Protein AF-Q499E6-3-F1 (afdb_monomer)

Solvent-accessible surface area (backbone atoms only — not comparable to full-atom values): 5262 Å² total; per-residue (Å²): 131,78,83,53,53,67,57,51,54,50,52,56,48,49,67,59,47,50,59,52,53,51,53,48,50,52,50,55,50,51,50,48,63,64,42,48,63,45,53,51,52,47,51,51,43,51,52,53,48,51,50,57,67,72,51,62,55,82,81,35,80,90,45,53,92,44,83,60,46,61,61,53,50,49,53,52,45,49,56,52,44,51,57,44,49,53,56,49,60,77,71,108

pLDDT: mean 94.02, std 6.63, range [56.5, 98.25]

Secondary structure (DSSP, 8-state):
--TTHHHHHHHHHHHHHHHHHHHHHHHHHHHHHHHHHHHHHHHHHHHHHHHHHH--GGG-TTTTT-TTHHHHHHHHHHHHHHHHHHHHHTT-

Sequence (92 aa):
MAHDQPLLVVQEALRKCFPVVEEQQNLWQSTLQDCSPLLSSLSNLAEQLQAAQSLRFEDVPALRPFPDLQERLRRKQLEAGDVVLDKLAERL

Radius of gyration: 25.97 Å; Cα contacts (8 Å, |Δi|>4): 28; chains: 1; bounding box: 67×23×66 Å

Mean predicted aligned error: 6.27 Å

Nearest PDB structures (foldseek):
  2ysu-assembly1_B  TM=3.841E-01  e=1.492E+00  Escherichia coli

Structure (mmCIF, N/CA/C/O backbone):
data_AF-Q499E6-3-F1
#
_entry.id   AF-Q499E6-3-F1
#
loop_
_atom_site.group_PDB
_atom_site.id
_atom_site.type_symbol
_atom_site.label_atom_id
_atom_site.label_alt_id
_atom_site.label_comp_id
_atom_site.label_asym_id
_atom_site.label_entity_id
_atom_site.label_seq_id
_atom_site.pdbx_PDB_ins_code
_atom_site.Cartn_x
_atom_site.Cartn_y
_atom_site.Cartn_z
_atom_site.occupancy
_atom_site.B_iso_or_equiv
_atom_site.auth_seq_id
_atom_site.auth_comp_id
_atom_site.auth_asym_id
_atom_site.auth_atom_id
_atom_site.pdbx_PDB_model_num
ATOM 1 N N . MET A 1 1 ? -39.033 4.130 41.763 1.00 56.50 1 MET A N 1
ATOM 2 C CA . MET A 1 1 ? -38.353 2.969 41.146 1.00 56.50 1 MET A CA 1
ATOM 3 C C . MET A 1 1 ? -38.579 2.852 39.631 1.00 56.50 1 MET A C 1
ATOM 5 O O . MET A 1 1 ? -37.780 2.193 38.995 1.00 56.50 1 MET A O 1
ATOM 9 N N . ALA A 1 2 ? -39.600 3.483 39.020 1.00 65.44 2 ALA A N 1
ATOM 10 C CA . ALA A 1 2 ? -39.850 3.362 37.570 1.00 65.44 2 ALA A CA 1
ATOM 11 C C . ALA A 1 2 ? -39.056 4.342 36.669 1.00 65.44 2 ALA A C 1
ATOM 13 O O . ALA A 1 2 ? -38.986 4.132 35.462 1.00 65.44 2 ALA A O 1
ATOM 14 N N . HIS A 1 3 ? -38.466 5.408 37.228 1.00 66.88 3 HIS A N 1
ATOM 15 C CA . HIS A 1 3 ? -37.809 6.466 36.440 1.00 66.88 3 HIS A CA 1
ATOM 16 C C . HIS A 1 3 ? -36.397 6.118 35.941 1.00 66.88 3 HIS A C 1
ATOM 18 O O . HIS A 1 3 ? -35.920 6.771 35.019 1.00 66.88 3 HIS A O 1
ATOM 24 N N . ASP A 1 4 ? -35.763 5.069 36.475 1.00 79.69 4 ASP A N 1
ATOM 25 C CA . ASP A 1 4 ? -34.406 4.671 36.069 1.00 79.69 4 ASP A CA 1
ATOM 26 C C . ASP A 1 4 ? -34.395 3.679 34.897 1.00 79.69 4 ASP A C 1
ATOM 28 O O . ASP A 1 4 ? -33.352 3.462 34.284 1.00 79.69 4 ASP A O 1
ATOM 32 N N . GLN A 1 5 ? -35.547 3.100 34.532 1.00 88.81 5 GLN A N 1
ATOM 33 C CA . GLN A 1 5 ? -35.619 2.083 33.478 1.00 88.81 5 GLN A CA 1
ATOM 34 C C . GLN A 1 5 ? -35.073 2.570 32.121 1.00 88.81 5 GLN A C 1
ATOM 36 O O . GLN A 1 5 ? -34.310 1.826 31.506 1.00 88.81 5 GLN A O 1
ATOM 41 N N . PRO A 1 6 ? -35.383 3.796 31.640 1.00 91.31 6 PRO A N 1
ATOM 42 C CA . PRO A 1 6 ? -34.811 4.291 30.388 1.00 91.31 6 PRO A CA 1
ATOM 43 C C . PRO A 1 6 ? -33.288 4.448 30.462 1.00 91.31 6 PRO A C 1
ATOM 45 O O . PRO A 1 6 ? -32.590 4.101 29.514 1.00 91.31 6 PRO A O 1
ATOM 48 N N . LEU A 1 7 ? -32.765 4.927 31.597 1.00 93.44 7 LEU A N 1
ATOM 49 C CA . LEU A 1 7 ? -31.326 5.092 31.811 1.00 93.44 7 LEU A CA 1
ATOM 50 C C . LEU A 1 7 ? -30.604 3.742 31.855 1.00 93.44 7 LEU A C 1
ATOM 52 O O . LEU A 1 7 ? -29.547 3.607 31.245 1.00 93.44 7 LEU A O 1
ATOM 56 N N . LEU A 1 8 ? -31.190 2.734 32.507 1.00 94.00 8 LEU A N 1
ATOM 57 C CA . LEU A 1 8 ? -30.654 1.370 32.543 1.00 94.00 8 LEU A CA 1
ATOM 58 C C . LEU A 1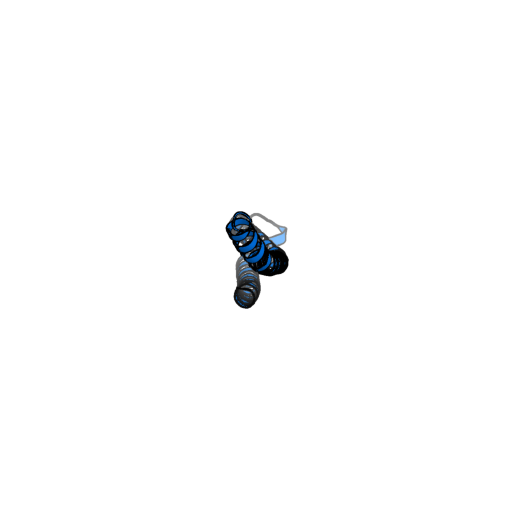 8 ? -30.605 0.745 31.145 1.00 94.00 8 LEU A C 1
ATOM 60 O O . LEU A 1 8 ? -29.580 0.189 30.762 1.00 94.00 8 LEU A O 1
ATOM 64 N N . VAL A 1 9 ? -31.665 0.901 30.345 1.00 94.31 9 VAL A N 1
ATOM 65 C CA . VAL A 1 9 ? -31.695 0.410 28.955 1.00 94.31 9 VAL A CA 1
ATOM 66 C C . VAL A 1 9 ? -30.608 1.079 28.111 1.00 94.31 9 VAL A C 1
ATOM 68 O O . VAL A 1 9 ? -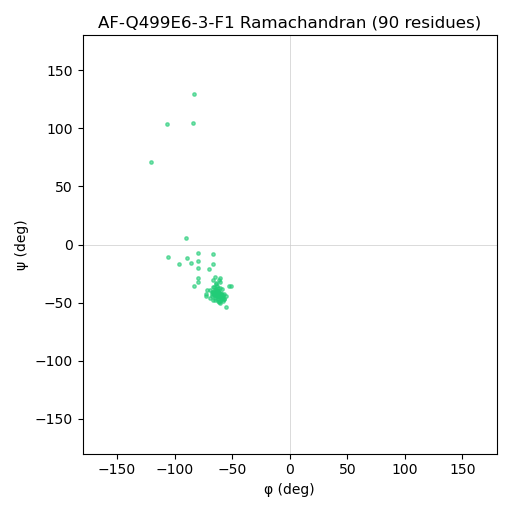29.905 0.401 27.361 1.00 94.31 9 VAL A O 1
ATOM 71 N N . VAL A 1 10 ? -30.422 2.394 28.255 1.00 94.38 10 VAL A N 1
ATOM 72 C CA . VAL A 1 10 ? -29.343 3.121 27.570 1.00 94.38 10 VAL A CA 1
ATOM 73 C C . VAL A 1 10 ? -27.973 2.637 28.045 1.00 94.38 10 VAL A C 1
ATOM 75 O O . VAL A 1 10 ? -27.095 2.393 27.221 1.00 94.38 10 VAL A O 1
ATOM 78 N N . GLN A 1 11 ? -27.780 2.446 29.350 1.00 94.12 11 GLN A N 1
ATOM 79 C CA . GLN A 1 11 ? -26.523 1.949 29.906 1.00 94.12 11 GLN A CA 1
ATOM 80 C C . GLN A 1 11 ? -26.184 0.551 29.372 1.00 94.12 11 GLN A C 1
ATOM 82 O O . GLN A 1 11 ? -25.043 0.295 28.988 1.00 94.12 11 GLN A O 1
ATOM 87 N N . GLU A 1 12 ? -27.158 -0.353 29.318 1.00 95.06 12 GLU A N 1
ATOM 88 C CA . GLU A 1 12 ? -26.988 -1.691 28.750 1.00 95.06 12 GLU A CA 1
ATOM 89 C C . GLU A 1 12 ? -26.689 -1.649 27.250 1.00 95.06 12 GLU A C 1
ATOM 91 O O . GLU A 1 12 ? -25.838 -2.405 26.779 1.00 95.06 12 GLU A O 1
ATOM 96 N N . ALA A 1 13 ? -27.343 -0.755 26.504 1.00 95.38 13 ALA A N 1
ATOM 97 C CA . ALA A 1 13 ? -27.063 -0.549 25.089 1.00 95.38 13 ALA A CA 1
ATOM 98 C C . ALA A 1 13 ? -25.624 -0.055 24.877 1.00 95.38 13 ALA A C 1
ATOM 100 O O . ALA A 1 13 ? -24.881 -0.658 24.107 1.00 95.38 13 ALA A O 1
ATOM 101 N N . LEU A 1 14 ? -25.184 0.963 25.623 1.00 95.31 14 LEU A N 1
ATOM 102 C CA . LEU A 1 14 ? -23.813 1.479 25.552 1.00 95.31 14 LEU A CA 1
ATOM 103 C C . LEU A 1 14 ? -22.775 0.409 25.906 1.00 95.31 14 LEU A C 1
ATOM 105 O O . LEU A 1 14 ? -21.781 0.260 25.196 1.00 95.31 14 LEU A O 1
ATOM 109 N N . ARG A 1 15 ? -23.029 -0.392 26.949 1.00 95.56 15 ARG A N 1
ATOM 110 C CA . ARG A 1 15 ? -22.160 -1.516 27.336 1.00 95.56 15 ARG A CA 1
ATOM 111 C C . ARG A 1 15 ? -22.020 -2.571 26.241 1.00 95.56 15 ARG A C 1
ATOM 113 O O . ARG A 1 15 ? -20.995 -3.239 26.201 1.00 95.56 15 ARG A O 1
ATOM 120 N N . LYS A 1 16 ? -23.027 -2.735 25.381 1.00 95.25 16 LYS A N 1
ATOM 121 C CA . LYS A 1 16 ? -22.970 -3.637 24.220 1.00 95.25 16 LYS A CA 1
ATOM 122 C C . LYS A 1 16 ? -22.284 -2.988 23.020 1.00 95.25 16 LYS A C 1
ATOM 124 O O . LYS A 1 16 ? -21.584 -3.675 22.288 1.00 95.25 16 LYS A O 1
ATOM 129 N N . CYS A 1 17 ? -22.468 -1.685 22.820 1.00 96.50 17 CYS A N 1
ATOM 130 C CA . CYS A 1 17 ? -21.897 -0.964 21.686 1.00 96.50 17 CYS A CA 1
ATOM 131 C C . CYS A 1 17 ? -20.386 -0.758 21.812 1.00 96.50 17 CYS A C 1
ATOM 133 O O . CYS A 1 17 ? -19.675 -0.950 20.831 1.00 96.50 17 CYS A O 1
ATOM 135 N N . PHE A 1 18 ? -19.880 -0.370 22.985 1.00 96.12 18 PHE A N 1
ATOM 136 C CA . PHE A 1 18 ? -18.464 -0.012 23.119 1.00 96.12 18 PHE A CA 1
ATOM 137 C C . PHE A 1 18 ? -17.480 -1.144 22.806 1.00 96.12 18 PHE A C 1
ATOM 139 O O . PHE A 1 18 ? -16.536 -0.862 22.075 1.00 96.12 18 PHE A O 1
ATOM 146 N N . PRO A 1 19 ? -17.702 -2.404 23.230 1.00 96.56 19 PRO A N 1
ATOM 147 C CA . PRO A 1 19 ? -16.826 -3.506 22.834 1.00 96.56 19 PRO A CA 1
ATOM 148 C C . PRO A 1 19 ? -16.758 -3.700 21.315 1.00 96.56 19 PRO A C 1
ATOM 150 O O . PRO A 1 19 ? -15.688 -3.944 20.774 1.00 96.56 19 PRO A O 1
ATOM 153 N N . VAL A 1 20 ? -17.884 -3.524 20.612 1.00 97.12 20 VAL A N 1
ATOM 154 C CA . VAL A 1 20 ? -17.922 -3.614 19.145 1.00 97.12 20 VAL A CA 1
ATOM 155 C C . VAL A 1 20 ? -17.145 -2.458 18.517 1.00 97.12 20 VAL A C 1
ATOM 157 O O . VAL A 1 20 ? -16.386 -2.667 17.580 1.00 97.12 20 VAL A O 1
ATOM 160 N N . VAL A 1 21 ? -17.300 -1.234 19.030 1.00 97.88 21 VAL A N 1
ATOM 161 C CA . VAL A 1 21 ? -16.539 -0.071 18.542 1.00 97.88 21 VAL A CA 1
ATOM 162 C C . VAL A 1 21 ? -15.039 -0.258 18.771 1.00 97.88 21 VAL A C 1
ATOM 164 O O . VAL A 1 21 ? -14.255 0.056 17.883 1.00 97.88 21 VAL A O 1
ATOM 167 N N . GLU A 1 22 ? -14.645 -0.792 19.925 1.00 97.94 22 GLU A N 1
ATOM 168 C CA . GLU A 1 22 ? -13.251 -1.091 20.260 1.00 97.94 22 GLU A CA 1
ATOM 169 C C . GLU A 1 22 ? -12.669 -2.176 19.342 1.00 97.94 22 GLU A C 1
ATOM 171 O O . GLU A 1 22 ? -11.589 -1.997 18.782 1.00 97.94 22 GLU A O 1
ATOM 176 N N . GLU A 1 23 ? -13.402 -3.266 19.110 1.00 98.00 23 GLU A N 1
ATOM 177 C CA . GLU A 1 23 ? -13.009 -4.319 18.168 1.00 98.00 23 GLU A CA 1
ATOM 178 C C . GLU A 1 23 ? -12.833 -3.765 16.749 1.00 98.00 23 GLU A C 1
ATOM 180 O O . GLU A 1 23 ? -11.809 -4.009 16.108 1.00 98.00 23 GLU A O 1
ATOM 185 N N . GLN A 1 24 ? -13.792 -2.963 16.277 1.00 97.62 24 GLN A N 1
ATOM 186 C CA . GLN A 1 24 ? -13.693 -2.312 14.974 1.00 97.62 24 GLN A CA 1
ATOM 187 C C . GLN A 1 24 ? -12.483 -1.379 14.926 1.00 97.62 24 GLN A C 1
ATOM 189 O O . GLN A 1 24 ? -11.694 -1.462 13.991 1.00 97.62 24 GLN A O 1
ATOM 194 N N . GLN A 1 25 ? -12.282 -0.529 15.933 1.00 98.19 25 GLN A N 1
ATOM 195 C CA . GLN A 1 25 ? -11.132 0.371 15.989 1.00 98.19 25 GLN A CA 1
ATOM 196 C C . GLN A 1 25 ? -9.807 -0.393 15.881 1.00 98.19 25 GLN A C 1
ATOM 198 O O . GLN A 1 25 ? -8.933 0.023 15.120 1.00 98.19 25 GLN A O 1
ATOM 203 N N . ASN A 1 26 ? -9.673 -1.511 16.595 1.00 98.25 26 ASN A N 1
ATOM 204 C CA . ASN A 1 26 ? -8.479 -2.351 16.545 1.00 98.25 26 ASN A CA 1
ATOM 205 C C . ASN A 1 26 ? -8.272 -2.965 15.155 1.00 98.25 26 ASN A C 1
ATOM 207 O O . ASN A 1 26 ? -7.155 -2.937 14.638 1.00 98.25 26 ASN A O 1
ATOM 211 N N . LEU A 1 27 ? -9.342 -3.454 14.520 1.00 96.75 27 LEU A N 1
ATOM 212 C CA . LEU A 1 27 ? -9.287 -3.973 13.153 1.00 96.75 27 LEU A CA 1
ATOM 213 C C . LEU A 1 27 ? -8.840 -2.889 12.164 1.00 96.75 27 LEU A C 1
ATOM 215 O O . LEU A 1 27 ? -7.871 -3.089 11.438 1.00 96.75 27 LEU A O 1
ATOM 219 N N . TRP A 1 28 ? -9.472 -1.712 12.191 1.00 96.62 28 TRP A N 1
ATOM 220 C CA . TRP A 1 28 ? -9.109 -0.578 11.335 1.00 96.62 28 TRP A CA 1
ATOM 221 C C . TRP A 1 28 ? -7.656 -0.141 11.542 1.00 96.62 28 TRP A C 1
ATOM 223 O O . TRP A 1 28 ? -6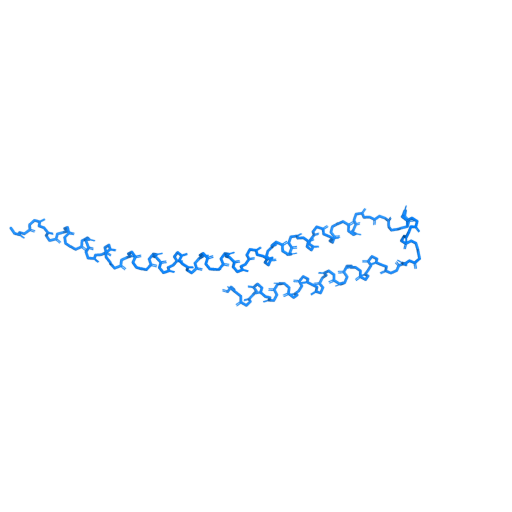.946 0.116 10.570 1.00 96.62 28 TRP A O 1
ATOM 233 N N . GLN A 1 29 ? -7.192 -0.066 12.792 1.00 97.94 29 GLN A N 1
ATOM 234 C CA . GLN A 1 29 ? -5.803 0.278 13.095 1.00 97.94 29 GLN A CA 1
ATOM 235 C C . GLN A 1 29 ? -4.829 -0.768 12.555 1.00 97.94 29 GLN A C 1
ATOM 237 O O . GLN A 1 29 ? -3.836 -0.387 11.937 1.00 97.94 29 GLN A O 1
ATOM 242 N N . SER 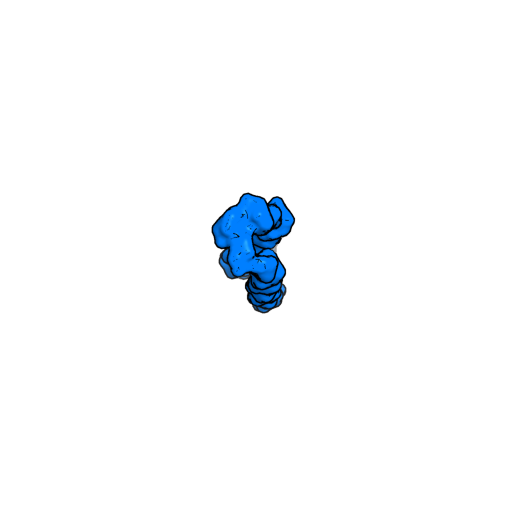A 1 30 ? -5.122 -2.057 12.736 1.00 96.50 30 SER A N 1
ATOM 243 C CA . SER A 1 30 ? -4.294 -3.142 12.202 1.00 96.50 30 SER A CA 1
ATOM 244 C C . SER A 1 30 ? -4.234 -3.087 10.677 1.00 96.50 30 SER A C 1
ATOM 246 O O . SER A 1 30 ? -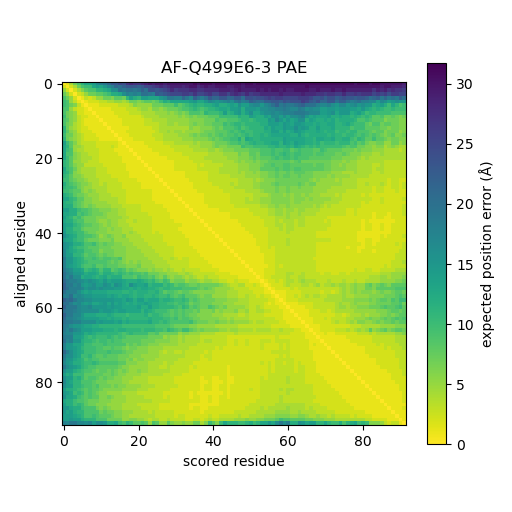3.145 -3.058 10.111 1.00 96.50 30 SER A O 1
ATOM 248 N N . THR A 1 31 ? -5.381 -2.976 10.001 1.00 96.06 31 THR A N 1
ATOM 249 C CA . THR A 1 31 ? -5.442 -2.886 8.536 1.00 96.06 31 THR A CA 1
ATOM 250 C C . THR A 1 31 ? -4.674 -1.670 8.016 1.00 96.06 31 THR A C 1
ATOM 252 O O . THR A 1 31 ? -3.929 -1.778 7.046 1.00 96.06 31 THR A O 1
ATOM 255 N N . LEU A 1 32 ? -4.788 -0.509 8.671 1.00 96.50 32 LEU A N 1
ATOM 256 C CA . LEU A 1 32 ? -4.019 0.680 8.292 1.00 96.50 32 LEU A CA 1
ATOM 257 C C . LEU A 1 32 ? -2.510 0.484 8.483 1.00 96.50 32 LEU A C 1
ATOM 259 O O . LEU A 1 32 ? -1.734 0.898 7.620 1.00 96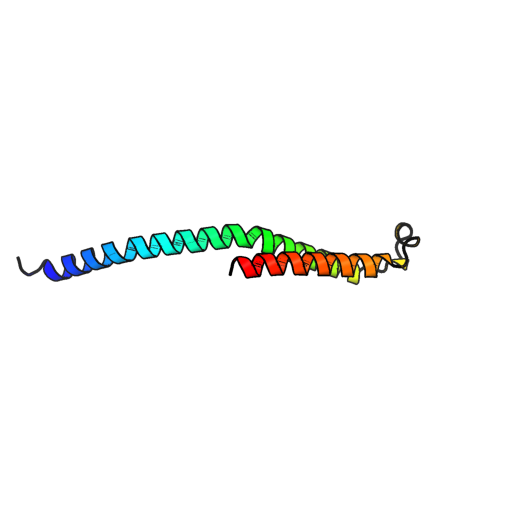.50 32 LEU A O 1
ATOM 263 N N . GLN A 1 33 ? -2.086 -0.136 9.585 1.00 97.00 33 GLN A N 1
ATOM 264 C CA . GLN A 1 33 ? -0.674 -0.435 9.844 1.00 97.00 33 GLN A CA 1
ATOM 265 C C . GLN A 1 33 ? -0.100 -1.411 8.815 1.00 97.00 33 GLN A C 1
ATOM 267 O O . GLN A 1 33 ? 1.030 -1.226 8.369 1.00 97.00 33 GLN A O 1
ATOM 272 N N . ASP A 1 34 ? -0.886 -2.399 8.401 1.00 95.94 34 ASP A N 1
ATOM 273 C CA . ASP A 1 34 ? -0.492 -3.394 7.409 1.00 95.94 34 ASP A CA 1
ATOM 274 C C . ASP A 1 34 ? -0.431 -2.819 5.986 1.00 95.94 34 ASP A C 1
ATOM 276 O O . ASP A 1 34 ? 0.516 -3.079 5.240 1.00 95.94 34 ASP A O 1
ATOM 280 N N . CYS A 1 35 ? -1.416 -2.003 5.602 1.00 97.31 35 CYS A N 1
ATOM 281 C CA . CYS A 1 35 ? -1.506 -1.433 4.258 1.00 97.31 35 CYS A CA 1
ATOM 282 C C . CYS A 1 35 ? -0.582 -0.225 4.052 1.00 97.31 35 CYS A C 1
ATOM 284 O O . CYS A 1 35 ? -0.135 0.011 2.931 1.00 97.31 35 CYS A O 1
ATOM 286 N N . SER A 1 36 ? -0.263 0.548 5.096 1.00 97.50 36 SER A N 1
ATOM 287 C CA . SER A 1 36 ? 0.525 1.786 4.968 1.00 97.50 36 SER A CA 1
ATOM 288 C C . SER A 1 36 ? 1.925 1.580 4.347 1.00 97.50 36 SER A C 1
ATOM 290 O O . SER A 1 36 ? 2.268 2.303 3.402 1.00 97.50 36 SER A O 1
ATOM 292 N N . PRO A 1 37 ? 2.726 0.568 4.748 1.00 97.75 37 PRO A N 1
ATOM 293 C CA . PRO A 1 37 ? 4.000 0.260 4.091 1.00 97.75 37 PRO A CA 1
ATOM 294 C C . PRO A 1 37 ? 3.846 -0.174 2.628 1.00 97.75 37 PRO A C 1
ATOM 296 O O . PRO A 1 37 ? 4.688 0.162 1.790 1.00 97.75 37 PRO A O 1
ATOM 299 N N . LEU A 1 38 ? 2.774 -0.903 2.302 1.00 97.81 38 LEU A N 1
ATOM 300 C CA . LEU A 1 38 ? 2.487 -1.344 0.935 1.00 97.81 38 LEU A CA 1
ATOM 301 C C . LEU A 1 38 ? 2.106 -0.159 0.040 1.00 97.81 38 LEU A C 1
ATOM 303 O O . LEU A 1 38 ? 2.672 0.003 -1.038 1.00 97.81 38 LEU A O 1
ATOM 307 N N . LEU A 1 39 ? 1.231 0.728 0.519 1.00 97.88 39 LEU A N 1
ATOM 308 C CA . LEU A 1 39 ? 0.859 1.963 -0.177 1.00 97.88 39 LEU A CA 1
ATOM 309 C C . LEU A 1 39 ? 2.062 2.895 -0.364 1.00 97.88 39 LEU A C 1
ATOM 311 O O . LEU A 1 39 ? 2.244 3.454 -1.442 1.00 97.88 39 LEU A O 1
ATOM 315 N N . SER A 1 40 ? 2.927 3.009 0.646 1.00 98.25 40 SER A N 1
ATOM 316 C CA . SER A 1 40 ? 4.181 3.770 0.548 1.00 98.25 40 SER A CA 1
ATOM 317 C C . SER A 1 40 ? 5.118 3.182 -0.512 1.00 98.25 40 SER A C 1
ATOM 319 O O . SER A 1 40 ? 5.697 3.913 -1.314 1.00 98.25 40 SER A O 1
ATOM 321 N N . SER A 1 41 ? 5.227 1.851 -0.562 1.00 97.88 41 SER A N 1
ATOM 322 C CA . SER A 1 41 ? 6.013 1.149 -1.583 1.00 97.88 41 SER A CA 1
ATOM 323 C C . SER A 1 41 ? 5.455 1.394 -2.987 1.00 97.88 41 SER A C 1
ATOM 325 O O . SER A 1 41 ? 6.224 1.660 -3.910 1.00 97.88 41 SER A O 1
ATOM 327 N N . LEU A 1 42 ? 4.127 1.366 -3.140 1.00 97.88 42 LEU A N 1
ATOM 328 C CA . LEU A 1 42 ? 3.448 1.636 -4.406 1.00 97.88 42 LEU A CA 1
ATOM 329 C C . LEU A 1 42 ? 3.638 3.090 -4.865 1.00 97.88 42 LEU A C 1
ATOM 331 O O . LEU A 1 42 ? 3.950 3.316 -6.032 1.00 97.88 42 LEU A O 1
ATOM 335 N N . SER A 1 43 ? 3.525 4.063 -3.953 1.00 98.12 43 SER A N 1
ATOM 336 C CA . SER A 1 43 ? 3.809 5.479 -4.237 1.00 98.12 43 SER A CA 1
ATOM 337 C C . SER A 1 43 ? 5.237 5.661 -4.742 1.00 98.12 43 SER A C 1
ATOM 339 O O . SER A 1 43 ? 5.458 6.255 -5.794 1.00 98.12 43 SER A O 1
ATOM 341 N N . ASN A 1 44 ? 6.211 5.068 -4.047 1.00 98.00 44 ASN A N 1
ATOM 342 C CA . ASN A 1 44 ? 7.608 5.132 -4.457 1.00 98.00 44 ASN A CA 1
ATOM 343 C C . ASN A 1 44 ? 7.835 4.478 -5.836 1.00 98.00 44 ASN A C 1
ATOM 345 O O . ASN A 1 44 ? 8.573 5.018 -6.654 1.00 98.00 44 ASN A O 1
ATOM 349 N N . LEU A 1 45 ? 7.198 3.341 -6.138 1.00 98.06 45 LEU A N 1
ATOM 350 C CA . LEU A 1 45 ? 7.292 2.721 -7.467 1.00 98.06 45 LEU A CA 1
ATOM 351 C C . LEU A 1 45 ? 6.696 3.613 -8.565 1.00 98.06 45 LEU A C 1
ATOM 353 O O . LEU A 1 45 ? 7.289 3.732 -9.638 1.00 98.06 45 LEU A O 1
ATOM 357 N N . ALA A 1 46 ? 5.569 4.273 -8.292 1.00 96.62 46 ALA A N 1
ATOM 358 C CA . ALA A 1 46 ? 4.956 5.220 -9.218 1.00 96.62 46 ALA A CA 1
ATOM 359 C C . ALA A 1 46 ? 5.875 6.422 -9.493 1.00 96.62 46 ALA A C 1
ATOM 361 O O . ALA A 1 46 ? 6.082 6.781 -10.654 1.00 96.62 46 ALA A O 1
ATOM 362 N N . GLU A 1 47 ? 6.494 6.989 -8.455 1.00 97.31 47 GLU A N 1
ATOM 363 C CA . GLU A 1 47 ? 7.483 8.067 -8.587 1.00 97.31 47 GLU A CA 1
ATOM 364 C C . GLU A 1 47 ? 8.700 7.626 -9.410 1.00 97.31 47 GLU A C 1
ATOM 366 O O . GLU A 1 47 ? 9.140 8.337 -10.316 1.00 97.31 47 GLU A O 1
ATOM 371 N N . GLN A 1 48 ? 9.227 6.425 -9.155 1.00 95.38 48 GLN A N 1
ATOM 372 C CA . GLN A 1 48 ? 10.365 5.894 -9.904 1.00 95.38 48 GLN A CA 1
ATOM 373 C C . GLN A 1 48 ? 10.026 5.636 -11.379 1.00 95.38 48 GLN A C 1
ATOM 375 O O . GLN A 1 48 ? 10.875 5.858 -12.247 1.00 95.38 48 GLN A O 1
ATOM 380 N N . LEU A 1 49 ? 8.806 5.183 -11.678 1.00 95.50 49 LEU A N 1
ATOM 381 C CA . LEU A 1 49 ? 8.331 5.004 -13.048 1.00 95.50 49 LEU A CA 1
ATO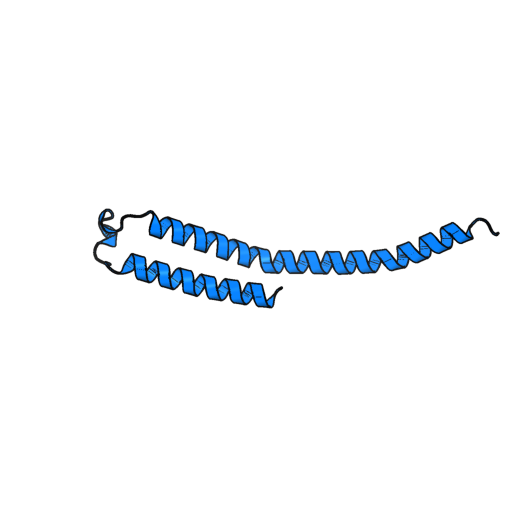M 382 C C . LEU A 1 49 ? 8.181 6.354 -13.757 1.00 95.50 49 LEU A C 1
ATOM 384 O O . LEU A 1 49 ? 8.636 6.509 -14.890 1.00 95.50 49 LEU A O 1
ATOM 388 N N . GLN A 1 50 ? 7.607 7.351 -13.081 1.00 95.50 50 GLN A N 1
ATOM 389 C CA . GLN A 1 50 ? 7.478 8.706 -13.612 1.00 95.50 50 GLN A CA 1
ATOM 390 C C . GLN A 1 50 ? 8.851 9.339 -13.889 1.00 95.50 50 GLN A C 1
ATOM 392 O O . GLN A 1 50 ? 9.057 9.947 -14.944 1.00 95.50 50 GLN A O 1
ATOM 397 N N . ALA A 1 51 ? 9.814 9.157 -12.982 1.00 92.38 51 ALA A N 1
ATOM 398 C CA . ALA A 1 51 ? 11.185 9.628 -13.156 1.00 92.38 51 ALA A CA 1
ATOM 399 C C . ALA A 1 51 ? 11.866 8.955 -14.359 1.00 92.38 51 ALA A C 1
ATOM 401 O O . ALA A 1 51 ? 12.474 9.636 -15.186 1.00 92.38 51 ALA A O 1
ATOM 402 N N . ALA A 1 52 ? 11.707 7.637 -14.510 1.00 91.19 52 ALA A N 1
ATOM 403 C CA . ALA A 1 52 ? 12.234 6.888 -15.649 1.00 91.19 52 ALA A CA 1
ATOM 404 C C . ALA A 1 52 ? 11.584 7.285 -16.988 1.00 91.19 52 ALA A C 1
ATOM 406 O O . ALA A 1 52 ? 12.215 7.178 -18.035 1.00 91.19 52 ALA A O 1
ATOM 407 N N . GLN A 1 53 ? 10.337 7.751 -16.984 1.00 90.56 53 GLN A N 1
ATOM 408 C CA . GLN A 1 53 ? 9.663 8.246 -18.191 1.00 90.56 53 GLN A CA 1
ATOM 409 C C . GLN A 1 53 ? 10.071 9.676 -18.555 1.00 90.56 53 GLN A C 1
ATOM 411 O O . GLN A 1 53 ? 10.107 10.025 -19.731 1.00 90.56 53 GLN A O 1
ATOM 416 N N . SER A 1 54 ? 10.379 10.499 -17.554 1.00 92.06 54 SER A N 1
ATOM 417 C CA . SER A 1 54 ? 10.752 11.905 -17.751 1.00 92.06 54 SER A CA 1
ATOM 418 C C . SER A 1 54 ? 12.211 12.078 -18.187 1.00 92.06 54 SER A C 1
ATOM 420 O O . SER A 1 54 ? 12.579 13.122 -18.725 1.00 92.06 54 SER A O 1
ATOM 422 N N . LEU A 1 55 ? 13.051 11.067 -17.948 1.00 91.31 55 LEU A N 1
ATOM 423 C CA . LEU A 1 55 ? 14.466 11.086 -18.293 1.00 91.31 55 LEU A CA 1
ATOM 424 C C . LEU A 1 55 ? 14.702 10.700 -19.759 1.00 91.31 55 LEU A C 1
ATOM 426 O O . LEU A 1 55 ? 14.279 9.638 -20.210 1.00 91.31 55 LEU A O 1
ATOM 430 N N . ARG A 1 56 ? 15.478 11.521 -20.469 1.00 91.06 56 ARG A N 1
ATOM 431 C CA . ARG A 1 56 ? 16.103 11.150 -21.745 1.00 91.06 56 ARG A CA 1
ATOM 432 C C . ARG A 1 56 ? 17.407 10.418 -21.463 1.00 91.06 56 ARG A C 1
ATOM 434 O O . ARG A 1 56 ? 18.389 11.028 -21.045 1.00 91.06 56 ARG A O 1
ATOM 441 N N . PHE A 1 57 ? 17.410 9.100 -21.623 1.00 90.25 57 PHE A N 1
ATOM 442 C CA . PHE A 1 57 ? 18.564 8.267 -21.267 1.00 90.25 57 PHE A CA 1
ATOM 443 C C . PHE A 1 57 ? 19.770 8.549 -22.172 1.00 90.25 57 PHE A C 1
ATOM 445 O O . PHE A 1 57 ? 20.912 8.469 -21.717 1.00 90.25 57 PHE A O 1
ATOM 452 N N . GLU A 1 58 ? 19.527 8.934 -23.424 1.00 89.44 58 GLU A N 1
ATOM 453 C CA . GLU A 1 58 ? 20.542 9.352 -24.390 1.00 89.44 58 GLU A CA 1
ATOM 454 C C . GLU A 1 58 ? 21.325 10.597 -23.945 1.00 89.44 58 GLU A C 1
ATOM 456 O O . GLU A 1 58 ? 22.524 10.697 -24.225 1.00 89.44 58 GLU A O 1
ATOM 461 N N . ASP A 1 59 ? 20.681 11.485 -23.182 1.00 92.56 59 ASP A N 1
ATOM 462 C CA . ASP A 1 59 ? 21.270 12.727 -22.675 1.00 92.56 59 ASP A CA 1
ATOM 463 C C . ASP A 1 59 ? 22.154 12.490 -21.437 1.00 92.56 59 ASP A C 1
ATOM 465 O O . ASP A 1 59 ? 22.860 13.397 -20.992 1.00 92.56 59 ASP A O 1
ATOM 469 N N . VAL A 1 60 ? 22.175 11.268 -20.884 1.00 93.38 60 VAL A N 1
ATOM 470 C CA . VAL A 1 60 ? 22.995 10.900 -19.722 1.00 93.38 60 VAL A CA 1
ATOM 471 C C . VAL A 1 60 ? 24.173 10.020 -20.161 1.00 93.38 60 VAL A C 1
ATOM 473 O O . VAL A 1 60 ? 24.007 8.816 -20.372 1.00 93.38 60 VAL A O 1
ATOM 476 N N . PRO A 1 61 ? 25.413 10.554 -20.239 1.00 94.62 61 PRO A N 1
ATOM 477 C CA . PRO A 1 61 ? 26.578 9.808 -20.717 1.00 94.62 61 PRO A CA 1
ATOM 478 C C . PRO A 1 61 ? 26.830 8.464 -20.033 1.00 94.62 61 PRO A C 1
ATOM 480 O O . PRO A 1 61 ? 27.242 7.518 -20.699 1.00 94.62 61 PRO A O 1
ATOM 483 N N . ALA A 1 62 ? 26.557 8.372 -18.732 1.00 95.25 62 ALA A N 1
ATOM 484 C CA . ALA A 1 62 ? 26.738 7.150 -17.955 1.00 95.25 62 ALA A CA 1
ATOM 485 C C . ALA A 1 62 ? 25.722 6.043 -18.299 1.00 95.25 62 ALA A C 1
ATOM 487 O O . ALA A 1 62 ? 25.993 4.874 -18.033 1.00 95.25 62 ALA A O 1
ATOM 488 N N . LEU A 1 63 ? 24.572 6.389 -18.890 1.00 93.31 63 LEU A N 1
ATOM 489 C CA . LEU A 1 63 ?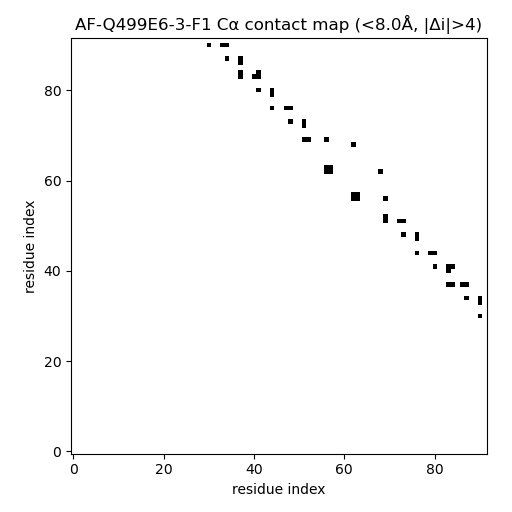 23.508 5.439 -19.231 1.00 93.31 63 LEU A CA 1
ATOM 490 C C . LEU A 1 63 ? 23.581 4.953 -20.685 1.00 93.31 63 LEU A C 1
ATOM 492 O O . LEU A 1 63 ? 23.022 3.904 -20.992 1.00 93.31 63 LEU A O 1
ATOM 496 N N . ARG A 1 64 ? 24.327 5.643 -21.562 1.00 92.81 64 ARG A N 1
ATOM 497 C CA . ARG A 1 64 ? 24.498 5.276 -22.983 1.00 92.81 64 ARG A CA 1
ATOM 498 C C . ARG A 1 64 ? 24.925 3.820 -23.244 1.00 92.81 64 ARG A C 1
ATOM 500 O O . ARG A 1 64 ? 24.445 3.259 -24.225 1.00 92.81 64 ARG A O 1
ATOM 507 N N . PRO A 1 65 ? 25.775 3.170 -22.420 1.00 95.25 65 PRO A N 1
ATOM 508 C CA . PRO A 1 65 ? 26.101 1.752 -22.607 1.00 95.25 65 PRO A CA 1
ATOM 509 C C . PRO A 1 65 ? 24.927 0.783 -22.382 1.00 95.25 65 PRO A C 1
ATOM 511 O O . PRO A 1 65 ? 25.070 -0.409 -22.643 1.00 95.25 65 PRO A O 1
ATOM 514 N N . PHE A 1 66 ? 23.784 1.263 -21.881 1.00 94.12 66 PHE A N 1
ATOM 515 C CA . PHE A 1 66 ? 22.630 0.452 -21.503 1.00 94.12 66 PHE A CA 1
ATOM 516 C C . PHE A 1 66 ? 21.376 0.870 -22.299 1.00 94.12 66 PHE A C 1
ATOM 518 O O . PHE A 1 66 ? 20.455 1.451 -21.722 1.00 94.12 66 PHE A O 1
ATOM 525 N N . PRO A 1 67 ? 21.305 0.575 -23.611 1.00 90.19 67 PRO A N 1
ATOM 526 C CA . PRO A 1 67 ? 20.211 1.038 -24.474 1.00 90.19 67 PRO A CA 1
ATOM 527 C C . PRO A 1 67 ? 18.828 0.541 -24.023 1.00 90.19 67 PRO A C 1
ATOM 529 O O . PRO A 1 67 ? 17.848 1.268 -24.135 1.00 90.19 67 PRO A O 1
ATOM 532 N N . ASP A 1 68 ? 18.755 -0.653 -23.428 1.00 93.19 68 ASP A N 1
ATOM 533 C CA . ASP A 1 68 ? 17.493 -1.240 -22.955 1.00 93.19 68 ASP A CA 1
ATOM 534 C C . ASP A 1 68 ? 17.157 -0.873 -21.501 1.00 93.19 68 ASP A C 1
ATOM 536 O O . ASP A 1 68 ? 16.232 -1.440 -20.913 1.00 93.19 68 ASP A O 1
ATOM 540 N N . LEU A 1 69 ? 17.935 0.004 -20.854 1.00 93.06 69 LEU A N 1
ATOM 541 C CA . LEU A 1 69 ? 17.796 0.254 -19.417 1.00 93.06 69 LEU A CA 1
ATOM 542 C C . LEU A 1 69 ? 16.412 0.781 -19.053 1.00 93.06 69 LEU A C 1
ATOM 544 O O . LEU A 1 69 ? 15.846 0.321 -18.065 1.00 93.06 69 LEU A O 1
ATOM 548 N N . GLN A 1 70 ? 15.868 1.706 -19.845 1.00 92.25 70 GLN A N 1
ATOM 549 C CA . GLN A 1 70 ? 14.553 2.289 -19.586 1.00 92.25 70 GLN A CA 1
ATOM 550 C C . GLN A 1 70 ? 13.459 1.215 -19.598 1.00 92.25 70 GLN A C 1
ATOM 552 O O . GLN A 1 70 ? 12.684 1.118 -18.648 1.00 92.25 70 GLN A O 1
ATOM 557 N N . GLU A 1 71 ? 13.442 0.360 -20.622 1.00 93.62 71 GLU A N 1
ATOM 558 C CA . GLU A 1 71 ? 12.458 -0.720 -20.737 1.00 93.62 71 GLU A CA 1
ATOM 559 C C . GLU A 1 71 ? 12.638 -1.768 -19.632 1.00 93.62 71 GLU A C 1
ATOM 561 O O . GLU A 1 71 ? 11.681 -2.188 -18.982 1.00 93.62 71 GLU A O 1
ATOM 566 N N . ARG A 1 72 ? 13.885 -2.150 -19.333 1.00 95.31 72 ARG A N 1
ATOM 567 C CA . ARG A 1 72 ? 14.179 -3.093 -18.245 1.00 95.31 72 ARG A CA 1
ATOM 568 C C . ARG A 1 72 ? 13.763 -2.549 -16.882 1.00 95.31 72 ARG A C 1
ATOM 570 O O . ARG A 1 72 ? 13.265 -3.322 -16.065 1.00 95.31 72 ARG A O 1
ATOM 577 N N . LEU A 1 73 ? 13.985 -1.260 -16.634 1.00 94.38 73 LEU A N 1
ATOM 578 C CA . LEU A 1 73 ? 13.594 -0.588 -15.400 1.00 94.38 73 LEU A CA 1
ATOM 579 C C . LEU A 1 73 ? 12.071 -0.526 -15.285 1.00 94.38 73 LEU A C 1
ATOM 581 O O . LEU A 1 73 ? 11.540 -0.939 -14.258 1.00 94.38 73 LEU A O 1
ATOM 585 N N . ARG A 1 74 ? 11.384 -0.113 -16.357 1.00 94.88 74 ARG A N 1
ATOM 586 C CA . ARG A 1 74 ? 9.920 -0.087 -16.432 1.00 94.88 74 ARG A CA 1
ATOM 587 C C . ARG A 1 74 ? 9.322 -1.454 -16.128 1.00 94.88 74 ARG A C 1
ATOM 589 O O . ARG A 1 74 ? 8.490 -1.560 -15.235 1.00 94.88 74 ARG A O 1
ATOM 596 N N . ARG A 1 75 ? 9.759 -2.503 -16.829 1.00 96.06 75 ARG A N 1
ATOM 597 C CA . ARG A 1 75 ? 9.267 -3.867 -16.601 1.00 96.06 75 ARG A CA 1
ATOM 598 C C . ARG A 1 75 ? 9.485 -4.304 -15.153 1.00 96.06 75 ARG A C 1
ATOM 600 O O . ARG A 1 75 ? 8.548 -4.766 -14.519 1.00 96.06 75 ARG A O 1
ATOM 607 N N . LYS A 1 76 ? 10.686 -4.091 -14.606 1.00 96.31 76 LYS A N 1
ATOM 608 C CA . LYS A 1 76 ? 11.002 -4.461 -13.218 1.00 96.31 76 LYS A CA 1
ATOM 609 C C . LYS A 1 76 ? 10.144 -3.702 -12.196 1.00 96.31 76 LYS A C 1
ATOM 611 O O . LYS A 1 76 ? 9.776 -4.266 -11.172 1.00 96.31 76 LYS A O 1
ATOM 616 N N . GLN A 1 77 ? 9.852 -2.427 -12.445 1.00 96.69 77 GLN A N 1
ATOM 617 C CA . GLN A 1 77 ? 8.986 -1.618 -11.584 1.00 96.69 77 GLN A CA 1
ATOM 618 C C . GLN A 1 77 ? 7.527 -2.068 -11.656 1.00 96.69 77 GLN A C 1
ATOM 620 O O . GLN A 1 77 ? 6.874 -2.105 -10.620 1.00 96.69 77 GLN A O 1
ATOM 625 N N . LEU A 1 78 ? 7.034 -2.432 -12.844 1.00 96.75 78 LEU A N 1
ATOM 626 C CA . LEU A 1 78 ? 5.689 -2.985 -13.0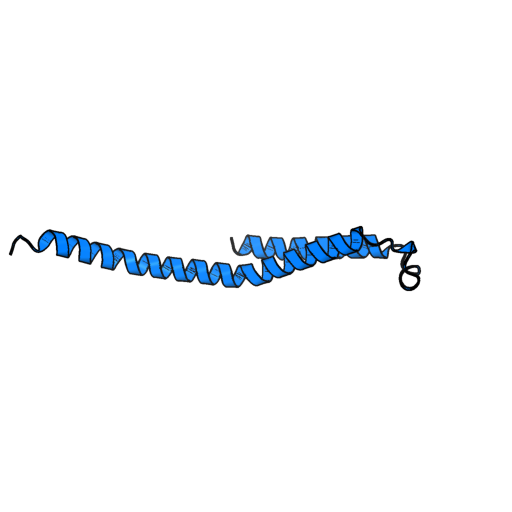13 1.00 96.75 78 LEU A CA 1
ATOM 627 C C . LEU A 1 78 ? 5.556 -4.340 -12.311 1.00 96.75 78 LEU A C 1
ATOM 629 O O . LEU A 1 78 ? 4.658 -4.491 -11.498 1.00 96.75 78 LEU A O 1
ATOM 633 N N . GLU A 1 79 ? 6.510 -5.255 -12.504 1.00 98.00 79 GLU A N 1
ATOM 634 C CA . GLU A 1 79 ? 6.550 -6.543 -11.791 1.00 98.00 79 GLU A CA 1
ATOM 635 C C . GLU A 1 79 ? 6.574 -6.353 -10.263 1.00 98.00 79 GLU A C 1
ATOM 637 O O . GLU A 1 79 ? 5.880 -7.048 -9.526 1.00 98.00 79 GLU A O 1
ATOM 642 N N . ALA A 1 80 ? 7.357 -5.390 -9.762 1.00 97.88 80 ALA A N 1
ATOM 643 C CA . ALA A 1 80 ? 7.367 -5.058 -8.339 1.00 97.88 80 ALA A CA 1
ATOM 644 C C . ALA A 1 80 ? 6.035 -4.445 -7.872 1.00 97.88 80 ALA A C 1
ATOM 646 O O . ALA A 1 80 ? 5.604 -4.709 -6.750 1.00 97.88 80 ALA A O 1
ATOM 647 N N . GLY A 1 81 ? 5.394 -3.639 -8.722 1.00 98.12 81 GLY A N 1
ATOM 648 C CA . GLY A 1 81 ? 4.074 -3.064 -8.485 1.00 98.12 81 GLY A CA 1
ATOM 649 C C . GLY A 1 81 ? 3.000 -4.138 -8.364 1.00 98.12 81 GLY A C 1
ATOM 650 O O . GLY A 1 81 ? 2.257 -4.118 -7.387 1.00 98.12 81 GLY A O 1
ATOM 651 N N . ASP A 1 82 ? 2.986 -5.109 -9.278 1.00 98.25 82 ASP A N 1
ATOM 652 C CA . ASP A 1 82 ? 2.065 -6.250 -9.259 1.00 98.25 82 ASP A CA 1
ATOM 653 C C . ASP A 1 82 ? 2.195 -7.031 -7.943 1.00 98.25 82 ASP A C 1
ATOM 655 O O . ASP A 1 82 ? 1.208 -7.238 -7.246 1.00 98.25 82 ASP A O 1
ATOM 659 N N . VAL A 1 83 ? 3.425 -7.332 -7.506 1.00 98.19 83 VAL A N 1
ATOM 660 C CA . VAL A 1 83 ? 3.670 -8.011 -6.218 1.00 98.19 83 VAL A CA 1
ATOM 661 C C . VAL A 1 83 ? 3.154 -7.207 -5.017 1.00 98.19 83 VAL A C 1
ATOM 663 O O . VAL A 1 83 ? 2.696 -7.785 -4.030 1.00 98.19 83 VAL A O 1
ATOM 666 N N . VAL A 1 84 ? 3.263 -5.876 -5.039 1.00 97.88 84 VAL A N 1
ATOM 667 C CA . VAL A 1 84 ? 2.738 -5.023 -3.957 1.00 97.88 84 VAL A CA 1
ATOM 668 C C . VAL A 1 84 ? 1.209 -4.981 -3.988 1.00 97.88 84 VAL A C 1
ATOM 670 O O . VAL A 1 84 ? 0.589 -5.014 -2.925 1.00 97.88 84 VAL A O 1
ATOM 673 N N . LEU A 1 85 ? 0.605 -4.935 -5.176 1.00 97.94 85 LEU A N 1
ATOM 674 C CA . LEU A 1 85 ? -0.846 -4.955 -5.357 1.00 97.94 85 LEU A CA 1
ATOM 675 C C . LEU A 1 85 ? -1.456 -6.294 -4.932 1.00 97.94 85 LEU A C 1
ATOM 677 O O . LEU A 1 85 ? -2.468 -6.280 -4.237 1.00 97.94 85 LEU A O 1
ATOM 681 N N . ASP A 1 86 ? -0.813 -7.421 -5.242 1.00 98.06 86 ASP A N 1
ATOM 682 C CA . ASP A 1 86 ? -1.232 -8.748 -4.772 1.00 98.06 86 ASP A CA 1
ATOM 683 C C . ASP A 1 86 ? -1.255 -8.800 -3.238 1.00 98.06 86 ASP A C 1
ATOM 685 O O . ASP A 1 86 ? -2.246 -9.202 -2.630 1.00 98.06 86 ASP A O 1
ATOM 689 N N . LYS A 1 87 ? -0.204 -8.283 -2.586 1.00 97.12 87 LYS A N 1
ATOM 690 C CA . LYS A 1 87 ? -0.152 -8.189 -1.117 1.00 97.12 87 LYS A CA 1
ATOM 691 C C . LYS A 1 87 ? -1.215 -7.264 -0.535 1.00 97.12 87 LYS A C 1
ATOM 693 O O . LYS A 1 87 ? -1.672 -7.509 0.575 1.00 97.12 87 LYS A O 1
ATOM 698 N N . LEU A 1 88 ? -1.571 -6.183 -1.229 1.00 96.69 88 LEU A N 1
ATOM 699 C CA . LEU A 1 88 ? -2.670 -5.309 -0.809 1.00 96.69 88 LEU A CA 1
ATOM 700 C C . LEU A 1 88 ? -4.013 -6.033 -0.930 1.00 96.69 88 LEU A C 1
ATOM 702 O O . LEU A 1 88 ? -4.832 -5.924 -0.025 1.00 96.69 88 LEU A O 1
ATOM 706 N N . ALA A 1 89 ? -4.221 -6.796 -2.004 1.00 95.75 89 ALA A N 1
ATOM 707 C CA . ALA A 1 89 ? -5.440 -7.570 -2.219 1.00 95.75 89 ALA A CA 1
ATOM 708 C C . ALA A 1 89 ? -5.631 -8.675 -1.168 1.00 95.75 89 ALA A C 1
ATOM 710 O O . ALA A 1 89 ? -6.756 -8.936 -0.770 1.00 95.75 89 ALA A O 1
ATOM 711 N N . GLU A 1 90 ? -4.553 -9.280 -0.662 1.00 94.69 90 GLU A N 1
ATOM 712 C CA . GLU A 1 90 ? -4.618 -10.247 0.447 1.00 94.69 90 GLU A CA 1
ATOM 713 C C . GLU A 1 90 ? -5.051 -9.627 1.791 1.00 94.69 90 GLU A C 1
ATOM 715 O O . GLU A 1 90 ? -5.391 -10.355 2.725 1.00 94.69 90 GLU A O 1
ATOM 720 N N . ARG A 1 91 ? -4.994 -8.295 1.923 1.00 87.81 91 ARG A N 1
ATOM 721 C CA . ARG A 1 91 ? -5.277 -7.562 3.170 1.00 87.81 91 ARG A CA 1
ATOM 722 C C . ARG A 1 91 ? -6.627 -6.841 3.171 1.00 87.81 91 ARG A C 1
ATOM 724 O O . ARG A 1 91 ? -7.018 -6.343 4.228 1.00 87.81 91 ARG A O 1
ATOM 731 N N . LEU A 1 92 ? -7.290 -6.755 2.017 1.00 81.88 92 LEU A N 1
ATOM 732 C CA . LEU A 1 92 ? -8.601 -6.127 1.817 1.00 81.88 92 LEU A CA 1
ATOM 733 C C . LEU A 1 92 ? -9.709 -7.183 1.775 1.00 81.88 92 LEU A C 1
ATOM 735 O O . LEU A 1 92 ? -10.794 -6.884 2.320 1.00 81.88 92 LEU A O 1
#

Foldseek 3Di:
DPPCVVVVVVVVVVVVVPVVVVVVVVLVVVLCVQCVVLVVLLVVLVVQLVVLVVDDQVVPPVSVVPPCVSVVSNVVSVVVNVVSVVSNVVSD